Protein AF-A0A833DYZ9-F1 (afdb_monomer)

Sequence (174 aa):
MSLITTSIYYMNRHTLLLLISISILVIVVSVLTNFNKYVVVCDSLELQVIDGDTFRWHNKKVRIYGIDTLELTKQKKWVLHYIDKKNYSCLKYYAYRAKEVLENIFNNYCIKIEFLGHDKYGRILARVYNCTGNICTDIGEYLVLNGLAISFGDTYKYAERFARRRNLGFWSCN

Mean predicted aligned error: 8.07 Å

Foldseek 3Di:
DPPVVVVVVPQDPVNVVVVVVVVVVVVVVVVVVPPPLKDKALDLVQWAQPWLAWIHRNNAIEGEPFKDFADLPDGDPVVCVVLVFDQVVLSNVLRVVSSVVVSVDSNPFIKMWGFDQADPVRHTYTFIWGDDVPDIDGSRLVCLLQQRIDGHDPPNVVSVVNCCVVCGRSNVHD

Structure (mmCIF, N/CA/C/O backbone):
data_AF-A0A833DYZ9-F1
#
_entry.id   AF-A0A833DYZ9-F1
#
loop_
_atom_site.group_PDB
_atom_site.id
_atom_site.type_symbol
_atom_site.label_atom_id
_atom_site.label_alt_id
_atom_site.label_comp_id
_atom_site.label_asym_id
_atom_site.label_entity_id
_atom_site.label_seq_id
_atom_site.pdbx_PDB_ins_code
_atom_site.Cartn_x
_atom_site.Cartn_y
_atom_site.Cartn_z
_atom_site.occupancy
_atom_site.B_iso_or_equiv
_atom_site.auth_seq_id
_atom_site.auth_comp_id
_atom_site.auth_asym_id
_atom_site.auth_atom_id
_atom_site.pdbx_PDB_model_num
ATOM 1 N N . MET A 1 1 ? -54.338 2.779 7.646 1.00 51.16 1 MET A N 1
ATOM 2 C CA . MET A 1 1 ? -53.526 3.556 8.613 1.00 51.16 1 MET A CA 1
ATOM 3 C C . MET A 1 1 ? -54.116 3.507 10.038 1.00 51.16 1 MET A C 1
ATOM 5 O O . MET A 1 1 ? -54.025 4.492 10.750 1.00 51.16 1 MET A O 1
ATOM 9 N N . SER A 1 2 ? -54.717 2.382 10.475 1.00 57.06 2 SER A N 1
ATOM 10 C CA . SER A 1 2 ? -55.496 2.300 11.737 1.00 57.06 2 SER A CA 1
ATOM 11 C C . SER A 1 2 ? -55.150 1.124 12.673 1.00 57.06 2 SER A C 1
ATOM 13 O O . SER A 1 2 ? -55.660 1.071 13.788 1.00 57.06 2 SER A O 1
ATOM 15 N N . LEU A 1 3 ? -54.284 0.189 12.261 1.00 50.16 3 LEU A N 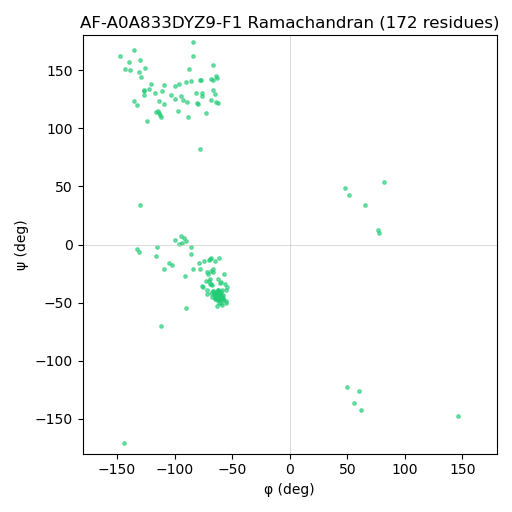1
ATOM 16 C CA . LEU A 1 3 ? -53.915 -0.988 13.073 1.00 50.16 3 LEU A CA 1
ATOM 17 C C . LEU A 1 3 ? -52.686 -0.749 13.970 1.00 50.16 3 LEU A C 1
ATOM 19 O O . LEU A 1 3 ? -52.563 -1.336 15.038 1.00 50.16 3 LEU A O 1
ATOM 23 N N . ILE A 1 4 ? -51.787 0.154 13.567 1.00 56.75 4 ILE A N 1
ATOM 24 C CA . ILE A 1 4 ? -50.577 0.483 14.341 1.00 56.75 4 ILE A CA 1
ATOM 25 C C . ILE A 1 4 ? -50.936 1.354 15.555 1.00 56.75 4 ILE A C 1
ATOM 27 O O . ILE A 1 4 ? -50.388 1.183 16.640 1.00 56.75 4 ILE A O 1
ATOM 31 N N . THR A 1 5 ? -51.900 2.261 15.395 1.00 53.94 5 THR A N 1
ATOM 32 C CA . THR A 1 5 ? -52.322 3.200 16.443 1.00 53.94 5 THR A CA 1
ATOM 33 C C . THR A 1 5 ? -53.113 2.524 17.566 1.00 53.94 5 THR A C 1
ATOM 35 O O . THR A 1 5 ? -52.996 2.929 18.719 1.00 53.94 5 THR A O 1
ATOM 38 N N . THR A 1 6 ? -53.866 1.463 17.267 1.00 53.03 6 THR A N 1
ATOM 39 C CA . THR A 1 6 ? -54.648 0.695 18.253 1.00 53.03 6 THR A CA 1
ATOM 40 C C . THR A 1 6 ? -53.776 -0.225 19.112 1.00 53.03 6 THR A C 1
ATOM 42 O O . THR A 1 6 ? -54.017 -0.347 20.311 1.00 53.03 6 THR A O 1
ATOM 45 N N . SER A 1 7 ? -52.714 -0.810 18.549 1.00 55.06 7 SER A N 1
ATOM 46 C CA . SER A 1 7 ? -51.797 -1.698 19.282 1.00 55.06 7 SER A CA 1
ATOM 47 C C . SER A 1 7 ? -50.957 -0.979 20.345 1.00 55.06 7 SER A C 1
ATOM 49 O O . SER A 1 7 ? -50.660 -1.570 21.380 1.00 55.06 7 SER A O 1
ATOM 51 N N . ILE A 1 8 ? -50.568 0.279 20.113 1.00 55.94 8 ILE A N 1
ATOM 52 C CA . ILE A 1 8 ? -49.779 1.069 21.076 1.00 55.94 8 ILE A CA 1
ATOM 53 C C . ILE A 1 8 ? -50.630 1.431 22.305 1.00 55.94 8 ILE A C 1
ATOM 55 O O . ILE A 1 8 ? -50.115 1.486 23.418 1.00 55.94 8 ILE A O 1
ATOM 59 N N . TYR A 1 9 ? -51.942 1.607 22.115 1.00 57.06 9 TYR A N 1
ATOM 60 C CA . TYR A 1 9 ? -52.890 1.991 23.165 1.00 57.06 9 TYR A CA 1
ATOM 61 C C . TYR A 1 9 ? -53.184 0.864 24.177 1.00 57.06 9 TYR A C 1
ATOM 63 O O . TYR A 1 9 ? -53.548 1.144 25.314 1.00 57.06 9 TYR A O 1
ATOM 71 N N . TYR A 1 10 ? -52.999 -0.404 23.785 1.00 61.56 10 TYR A N 1
ATOM 72 C CA . TYR A 1 10 ? -53.204 -1.591 24.637 1.00 61.56 10 TYR A CA 1
ATOM 73 C C . TYR A 1 10 ? -51.920 -2.124 25.293 1.00 61.56 10 TYR A C 1
ATOM 75 O O . TYR A 1 10 ? -51.946 -3.118 26.022 1.00 61.56 10 TYR A O 1
ATOM 83 N N . MET A 1 11 ? -50.779 -1.487 25.042 1.00 69.75 11 MET A N 1
ATOM 84 C CA . MET A 1 11 ? -49.495 -1.935 25.564 1.00 69.75 11 MET A CA 1
ATOM 85 C C . MET A 1 11 ? -49.336 -1.498 27.025 1.00 69.75 11 MET A C 1
ATOM 87 O O . MET A 1 11 ? -49.375 -0.310 27.339 1.00 69.75 11 MET A O 1
ATOM 91 N N . ASN A 1 12 ? -49.158 -2.454 27.943 1.00 84.50 12 ASN A N 1
ATOM 92 C CA . ASN A 1 12 ? -49.038 -2.126 29.363 1.00 84.50 12 ASN A CA 1
ATOM 93 C C . ASN A 1 12 ? -47.735 -1.341 29.656 1.00 84.50 12 ASN A C 1
ATOM 95 O O . ASN A 1 12 ? -46.730 -1.465 28.947 1.00 84.50 12 ASN A O 1
ATOM 99 N N . ARG A 1 13 ? -47.740 -0.549 30.739 1.00 85.56 13 ARG A N 1
ATOM 100 C CA . ARG A 1 13 ? -46.602 0.293 31.159 1.00 85.56 13 ARG A CA 1
ATOM 101 C C . ARG A 1 13 ? -45.299 -0.500 31.321 1.00 85.56 13 ARG A C 1
ATOM 103 O O . ARG A 1 13 ? -44.239 0.021 30.987 1.00 85.56 13 ARG A O 1
ATOM 110 N N . HIS A 1 14 ? -45.359 -1.739 31.811 1.00 85.31 14 HIS A N 1
ATOM 111 C CA . HIS A 1 14 ? -44.175 -2.586 31.988 1.00 85.31 14 HIS A CA 1
ATOM 112 C C . HIS A 1 14 ? -43.573 -3.017 30.647 1.00 85.31 14 HIS A C 1
ATOM 114 O O . HIS A 1 14 ? -42.359 -2.956 30.483 1.00 85.31 14 HIS A O 1
ATOM 120 N N . THR A 1 15 ? -44.404 -3.379 29.669 1.00 87.12 15 THR A N 1
ATOM 121 C CA . THR A 1 15 ? -43.977 -3.725 28.310 1.00 87.12 15 THR A CA 1
ATOM 122 C C . THR A 1 15 ? -43.354 -2.519 27.608 1.00 87.12 15 THR A C 1
ATOM 124 O O . THR A 1 15 ? -42.297 -2.659 26.998 1.00 87.12 15 THR A O 1
ATOM 127 N N . LEU A 1 16 ? -43.933 -1.320 27.751 1.00 88.06 16 LEU A N 1
ATOM 128 C CA . LEU A 1 16 ? -43.352 -0.090 27.197 1.00 88.06 16 LEU A CA 1
ATOM 129 C C . LEU A 1 16 ? -41.979 0.230 27.816 1.00 88.06 16 LEU A C 1
ATOM 131 O O . LEU A 1 16 ? -41.023 0.499 27.090 1.00 88.06 16 LEU A O 1
ATOM 135 N N . LEU A 1 17 ? -41.861 0.166 29.147 1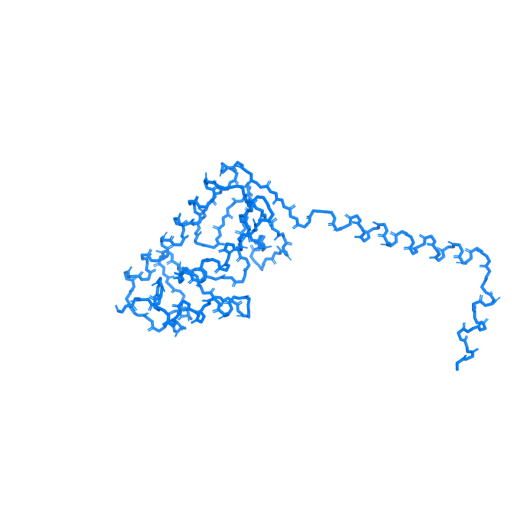.00 90.75 17 LEU A N 1
ATOM 136 C CA . LEU A 1 17 ? -40.593 0.387 29.853 1.00 90.75 17 LEU A CA 1
ATOM 137 C C . LEU A 1 17 ? -39.528 -0.645 29.455 1.00 90.75 17 LEU A C 1
ATOM 139 O O . LEU A 1 17 ? -38.370 -0.281 29.251 1.00 90.75 17 LEU A O 1
ATOM 143 N N . LEU A 1 18 ? -39.924 -1.910 29.283 1.00 93.38 18 LEU A N 1
ATOM 144 C CA . LEU A 1 18 ? -39.037 -2.970 28.814 1.00 93.38 18 LEU A CA 1
ATOM 145 C C . LEU A 1 18 ? -38.507 -2.668 27.403 1.00 93.38 18 LEU A C 1
ATOM 147 O O . LEU A 1 18 ? -37.297 -2.718 27.191 1.00 93.38 18 LEU A O 1
ATOM 151 N N . LEU A 1 19 ? -39.367 -2.274 26.458 1.00 92.88 19 LEU A N 1
ATOM 152 C CA . LEU A 1 19 ? -38.951 -1.929 25.091 1.00 92.88 19 LEU A CA 1
ATOM 153 C C . LEU A 1 19 ? -38.001 -0.725 25.046 1.00 92.88 19 LEU A C 1
ATOM 155 O O . LEU A 1 19 ? -37.017 -0.745 24.302 1.00 92.88 19 LEU A O 1
ATOM 159 N N . ILE A 1 20 ? -38.254 0.298 25.867 1.00 95.00 20 ILE A N 1
ATOM 160 C CA . ILE A 1 20 ? -37.353 1.450 26.003 1.00 95.00 20 ILE A CA 1
ATOM 161 C C . ILE A 1 20 ? -35.998 0.992 26.555 1.00 95.00 20 ILE A C 1
ATOM 163 O O . ILE A 1 20 ? -34.964 1.353 25.998 1.00 95.00 20 ILE A O 1
ATOM 167 N N . SER A 1 21 ? -35.986 0.150 27.595 1.00 94.56 21 SER A N 1
ATOM 168 C CA . SER A 1 21 ? -34.741 -0.355 28.189 1.00 94.56 21 SER A CA 1
ATOM 169 C C . SER A 1 21 ? -33.905 -1.188 27.208 1.00 94.56 21 SER A C 1
ATOM 171 O O . SER A 1 21 ? -32.692 -0.997 27.126 1.00 94.56 21 SER A O 1
ATOM 173 N N . ILE A 1 22 ? -34.548 -2.033 26.393 1.00 95.75 22 ILE A N 1
ATOM 174 C CA . ILE A 1 22 ? -33.889 -2.812 25.335 1.00 95.75 22 ILE A CA 1
ATOM 175 C C . ILE A 1 22 ? -33.328 -1.874 24.262 1.00 95.75 22 ILE A C 1
ATOM 177 O O . ILE A 1 22 ? -32.186 -2.036 23.840 1.00 95.75 22 ILE A O 1
ATOM 181 N N . SER A 1 23 ? -34.094 -0.861 23.852 1.00 94.12 23 SER A N 1
ATOM 182 C CA . SER A 1 23 ? -33.657 0.111 22.842 1.00 94.12 23 SER A CA 1
ATOM 183 C C . SER A 1 23 ? -32.440 0.913 23.314 1.00 94.12 23 SER A C 1
ATOM 185 O O . SER A 1 23 ? -31.483 1.081 22.560 1.00 94.12 23 SER A O 1
ATOM 187 N N . ILE A 1 24 ? -32.432 1.350 24.579 1.00 95.88 24 ILE A N 1
ATOM 188 C CA . ILE A 1 24 ? -31.284 2.028 25.198 1.00 95.88 24 ILE A CA 1
ATOM 189 C C . ILE A 1 24 ? -30.074 1.094 25.237 1.00 95.88 24 ILE A C 1
ATOM 191 O O . ILE A 1 24 ? -28.985 1.506 24.845 1.00 95.88 24 ILE A O 1
ATOM 195 N N . LEU A 1 25 ? -30.253 -0.166 25.647 1.00 94.62 25 LEU A N 1
ATOM 196 C CA . LEU A 1 25 ? -29.170 -1.150 25.677 1.00 94.62 25 LEU A CA 1
ATOM 197 C C . LEU A 1 25 ? -28.558 -1.361 24.284 1.00 94.62 25 LEU A C 1
ATOM 199 O O . LEU A 1 25 ? -27.338 -1.357 24.151 1.00 94.62 25 LEU A O 1
ATOM 203 N N . VAL A 1 26 ? -29.382 -1.478 23.238 1.00 93.19 26 VAL A N 1
ATOM 204 C CA . VAL A 1 26 ? -28.914 -1.612 21.847 1.00 93.19 26 VAL A CA 1
ATOM 205 C C . VAL A 1 26 ? -28.118 -0.382 21.403 1.00 93.19 26 VAL A C 1
ATOM 207 O O . VAL A 1 26 ? -27.055 -0.531 20.799 1.00 93.19 26 VAL A O 1
ATOM 210 N N . ILE A 1 27 ? -28.585 0.829 21.724 1.00 91.44 27 ILE A N 1
ATOM 211 C CA . ILE A 1 27 ? -27.867 2.073 21.405 1.00 91.44 27 ILE A CA 1
ATOM 212 C C . ILE A 1 27 ? -26.529 2.126 22.145 1.00 91.44 27 ILE A C 1
ATOM 214 O O . ILE A 1 27 ? -25.509 2.417 21.526 1.00 91.44 27 ILE A O 1
ATOM 218 N N . VAL A 1 28 ? -26.506 1.799 23.440 1.00 90.19 28 VAL A N 1
ATOM 219 C CA . VAL A 1 28 ? -25.279 1.777 24.248 1.00 90.19 28 VAL A CA 1
ATOM 220 C C . VAL A 1 28 ? -24.283 0.766 23.684 1.00 90.19 28 VAL A C 1
ATOM 222 O O . VAL A 1 28 ? -23.132 1.123 23.464 1.00 90.19 28 VAL A O 1
ATOM 225 N N . VAL A 1 29 ? -24.713 -0.457 23.360 1.00 86.12 29 VAL A N 1
ATOM 226 C CA . VAL A 1 29 ? -23.845 -1.472 22.739 1.00 86.12 29 VAL A CA 1
ATOM 227 C C . VAL A 1 29 ? -23.322 -0.994 21.380 1.00 86.12 29 VAL A C 1
ATOM 229 O O . VAL A 1 29 ? -22.124 -1.080 21.127 1.00 86.12 29 VAL A O 1
ATOM 232 N N . SER A 1 30 ? -24.176 -0.423 20.527 1.00 79.75 30 SER A N 1
ATOM 233 C CA . SER A 1 30 ? -23.771 0.132 19.226 1.00 79.75 30 SER A CA 1
ATOM 234 C C . SER A 1 30 ? -22.726 1.246 19.370 1.00 79.75 30 SER A C 1
ATOM 236 O O . SER A 1 30 ? -21.708 1.252 18.676 1.00 79.75 30 SER A O 1
ATOM 238 N N . VAL A 1 31 ? -22.923 2.158 20.323 1.00 77.94 31 VAL A N 1
ATOM 239 C CA . VAL A 1 31 ? -21.977 3.235 20.631 1.00 77.94 31 VAL A CA 1
ATOM 240 C C . VAL A 1 31 ? -20.659 2.662 21.158 1.00 77.94 31 VAL A C 1
ATOM 242 O O . VAL A 1 31 ? -19.604 3.026 20.649 1.00 77.94 31 VAL A O 1
ATOM 245 N N . LEU A 1 32 ? -20.704 1.700 22.085 1.00 73.12 32 LEU A N 1
ATOM 246 C CA . LEU A 1 32 ? -19.517 1.040 22.641 1.00 73.12 32 LEU A CA 1
ATOM 247 C C . LEU A 1 32 ? -18.709 0.282 21.577 1.00 73.12 32 LEU A C 1
ATOM 249 O O . LEU A 1 32 ? -17.485 0.377 21.558 1.00 73.12 32 LEU A O 1
ATOM 253 N N . THR A 1 33 ? -19.373 -0.412 20.649 1.00 65.75 33 THR A N 1
ATOM 254 C CA . THR A 1 33 ? -18.698 -1.128 19.547 1.00 65.75 33 THR A CA 1
ATOM 255 C C . THR A 1 33 ? -18.072 -0.208 18.496 1.00 65.75 33 THR A C 1
ATOM 257 O O . THR A 1 33 ? -17.265 -0.666 17.691 1.00 65.75 33 THR A O 1
ATOM 260 N N . ASN A 1 34 ? -18.406 1.086 18.488 1.00 60.00 34 ASN A N 1
ATOM 261 C CA . ASN A 1 34 ? -17.796 2.055 17.577 1.00 60.00 34 ASN A CA 1
ATOM 262 C C . ASN A 1 34 ? -16.480 2.651 18.101 1.00 60.00 34 ASN A C 1
ATOM 264 O O . ASN A 1 34 ? -15.794 3.343 17.343 1.00 60.00 34 ASN A O 1
ATOM 268 N N . PHE A 1 35 ? -16.098 2.385 19.353 1.00 55.44 35 PHE A N 1
ATOM 269 C CA . PHE A 1 35 ? -14.825 2.858 19.887 1.00 55.44 35 PHE A CA 1
ATOM 270 C C . PHE A 1 35 ? -13.684 1.938 19.429 1.00 55.44 35 PHE A C 1
ATOM 272 O O . PHE A 1 35 ? -13.682 0.739 19.687 1.00 55.44 35 PHE A O 1
ATOM 279 N N . ASN A 1 36 ? -12.711 2.544 18.744 1.00 64.06 36 ASN A N 1
ATOM 280 C CA . ASN A 1 36 ? -11.493 1.970 18.153 1.00 64.06 36 ASN A CA 1
ATOM 281 C C . ASN A 1 36 ? -11.616 1.290 16.778 1.00 64.06 36 ASN A C 1
ATOM 283 O O . ASN A 1 36 ? -11.095 0.201 16.552 1.00 64.06 36 ASN A O 1
ATOM 287 N N . LYS A 1 37 ? -12.167 2.014 15.793 1.00 84.75 37 LYS A N 1
ATOM 288 C CA . LYS A 1 37 ? -11.918 1.713 14.366 1.00 84.75 37 LYS A CA 1
ATOM 289 C C . LYS A 1 37 ? -10.489 2.016 13.912 1.00 84.75 37 LYS A C 1
ATOM 291 O O . LYS A 1 37 ? -10.123 1.607 12.818 1.00 84.75 37 LYS A O 1
ATOM 296 N N . TYR A 1 38 ? -9.684 2.731 14.699 1.00 93.00 38 TYR A N 1
ATOM 297 C CA . TYR A 1 38 ? -8.312 3.050 14.319 1.00 93.00 38 TYR A CA 1
ATOM 298 C C . TYR A 1 38 ? -7.359 3.135 15.511 1.00 93.00 38 TYR A C 1
ATOM 300 O O . TYR A 1 38 ? -7.787 3.320 16.648 1.00 93.00 38 TYR A O 1
ATOM 308 N N . VAL A 1 39 ? -6.064 3.052 15.214 1.00 94.00 39 VAL A N 1
ATOM 309 C CA . VAL A 1 39 ? -4.948 3.365 16.118 1.00 94.00 39 VAL A CA 1
ATOM 310 C C . VAL A 1 39 ? -4.030 4.392 15.454 1.00 94.00 39 VAL A C 1
ATOM 312 O O . VAL A 1 39 ? -3.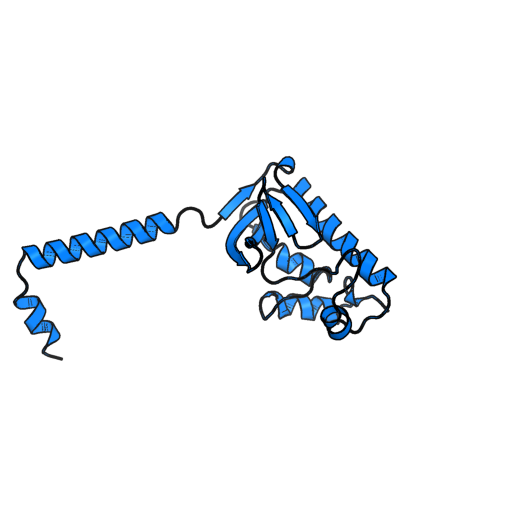979 4.463 14.225 1.00 94.00 39 VAL A O 1
ATOM 315 N N . VAL A 1 40 ? -3.331 5.204 16.247 1.00 94.88 40 VAL A N 1
ATOM 316 C CA . VAL A 1 40 ? -2.252 6.078 15.768 1.00 94.88 40 VAL A CA 1
ATOM 317 C C . VAL A 1 40 ? -0.944 5.581 16.361 1.00 94.88 40 VAL A C 1
ATOM 319 O O . VAL A 1 40 ? -0.827 5.469 17.577 1.00 94.88 40 VAL A O 1
ATOM 322 N N . VAL A 1 41 ? 0.019 5.285 15.496 1.00 95.50 41 VAL A N 1
ATOM 323 C CA . VAL A 1 41 ? 1.340 4.770 15.852 1.00 95.50 41 VAL A CA 1
ATOM 324 C C . VAL A 1 41 ? 2.370 5.823 15.473 1.00 95.50 41 VAL A C 1
ATOM 326 O O . VAL A 1 41 ? 2.507 6.154 14.299 1.00 95.50 41 VAL A O 1
ATOM 329 N N . CYS A 1 42 ? 3.060 6.383 16.462 1.00 94.50 42 CYS A N 1
ATOM 330 C CA . CYS A 1 42 ? 4.108 7.387 16.246 1.00 94.50 42 CYS A CA 1
ATOM 331 C C . CYS A 1 42 ? 5.523 6.828 16.417 1.00 94.50 42 CYS A C 1
ATOM 333 O O . CYS A 1 42 ? 6.478 7.469 15.989 1.00 94.50 42 CYS A O 1
ATOM 335 N N . ASP A 1 43 ? 5.664 5.655 17.036 1.00 93.81 43 ASP A N 1
ATOM 336 C CA . ASP A 1 43 ? 6.947 4.971 17.130 1.00 93.81 43 ASP A CA 1
ATOM 337 C C . ASP A 1 43 ? 7.147 4.072 15.905 1.00 93.81 43 ASP A C 1
ATOM 339 O O . ASP A 1 43 ? 6.490 3.040 15.749 1.00 93.81 43 ASP A O 1
ATOM 343 N N . SER A 1 44 ? 8.073 4.472 15.033 1.00 90.12 44 SER A N 1
ATOM 344 C CA . SER A 1 44 ? 8.440 3.704 13.840 1.00 90.12 44 SER A CA 1
ATOM 345 C C . SER A 1 44 ? 8.914 2.279 14.155 1.00 90.12 44 SER A C 1
ATOM 347 O O . SER A 1 44 ? 8.741 1.392 13.323 1.00 90.12 44 SER A O 1
ATOM 349 N N . LEU A 1 45 ? 9.441 2.015 15.360 1.00 92.56 45 LEU A N 1
ATOM 350 C CA . LEU A 1 45 ? 9.910 0.683 15.760 1.00 92.56 45 LEU A CA 1
ATOM 351 C C . LEU A 1 45 ? 8.771 -0.339 15.874 1.00 92.56 45 LEU A C 1
ATOM 353 O O . LEU A 1 45 ? 9.010 -1.545 15.784 1.00 92.56 45 LEU A O 1
ATOM 357 N N . GLU A 1 46 ? 7.527 0.118 16.035 1.00 95.75 46 GLU A N 1
ATOM 358 C CA . GLU A 1 46 ? 6.353 -0.757 16.048 1.00 95.75 46 GLU A CA 1
ATOM 359 C C . GLU A 1 46 ? 5.910 -1.199 14.648 1.00 95.75 46 GLU A C 1
ATOM 361 O O . GLU A 1 46 ? 5.119 -2.144 14.527 1.00 95.75 46 GLU A O 1
ATOM 366 N N . LEU A 1 47 ? 6.395 -0.523 13.600 1.00 96.81 47 LEU A N 1
ATOM 367 C CA . LEU A 1 47 ? 5.995 -0.736 12.216 1.00 96.81 47 LEU A CA 1
ATOM 368 C C . LEU A 1 47 ? 7.155 -1.289 11.389 1.00 96.81 47 LEU A C 1
ATOM 370 O O . LEU A 1 47 ? 8.122 -0.603 11.083 1.00 96.81 47 LEU A O 1
ATOM 374 N N . GLN A 1 48 ? 7.024 -2.534 10.937 1.00 97.19 48 GLN A N 1
ATOM 375 C CA . GLN A 1 48 ? 8.014 -3.161 10.062 1.00 97.19 48 GLN A CA 1
ATOM 376 C C . GLN A 1 48 ? 7.432 -3.404 8.673 1.00 97.19 48 GLN A C 1
ATOM 378 O O . GLN A 1 48 ? 6.594 -4.289 8.493 1.00 97.19 48 GLN A O 1
ATOM 383 N N . VAL A 1 49 ? 7.910 -2.682 7.663 1.00 96.94 49 VAL A N 1
ATOM 384 C CA . VAL A 1 49 ? 7.489 -2.908 6.275 1.00 96.94 49 VAL A CA 1
ATOM 385 C C . VAL A 1 49 ? 8.017 -4.254 5.764 1.00 96.94 49 VAL A C 1
ATOM 387 O O . VAL A 1 49 ? 9.215 -4.542 5.802 1.00 96.94 49 VAL A O 1
ATOM 390 N N . ILE A 1 50 ? 7.113 -5.110 5.282 1.00 94.25 50 ILE A N 1
ATOM 391 C CA . ILE A 1 50 ? 7.462 -6.415 4.705 1.00 94.25 50 ILE A CA 1
ATOM 392 C C . ILE A 1 50 ? 7.703 -6.243 3.201 1.00 94.25 50 ILE A C 1
ATOM 394 O O . ILE A 1 50 ? 8.784 -6.582 2.706 1.00 94.25 50 ILE A O 1
ATOM 398 N N . ASP A 1 51 ? 6.719 -5.675 2.508 1.00 91.31 51 ASP A N 1
ATOM 399 C CA . ASP A 1 51 ? 6.703 -5.375 1.075 1.00 91.31 51 ASP A CA 1
ATOM 400 C C . ASP A 1 51 ? 5.947 -4.053 0.815 1.00 91.31 51 ASP A C 1
ATOM 402 O O . ASP A 1 51 ? 5.661 -3.307 1.748 1.00 91.31 51 ASP A O 1
ATOM 406 N N . GLY A 1 52 ? 5.674 -3.721 -0.449 1.00 93.56 52 GLY A N 1
ATOM 407 C CA . GLY A 1 52 ? 5.113 -2.422 -0.827 1.00 93.56 52 GLY A CA 1
ATOM 408 C C . GLY A 1 52 ? 3.663 -2.162 -0.389 1.00 93.56 52 GLY A C 1
ATOM 409 O O . GLY A 1 52 ? 3.222 -1.018 -0.474 1.00 93.56 52 GLY A O 1
ATOM 410 N N . ASP A 1 53 ? 2.919 -3.171 0.078 1.00 96.06 53 ASP A N 1
ATOM 411 C CA . ASP A 1 53 ? 1.539 -3.008 0.565 1.00 96.06 53 ASP A CA 1
ATOM 412 C C . ASP A 1 53 ? 1.251 -3.693 1.908 1.00 96.06 53 ASP A C 1
ATOM 414 O O . ASP A 1 53 ? 0.145 -3.572 2.445 1.00 96.06 53 ASP A O 1
ATOM 418 N N . THR A 1 54 ? 2.225 -4.415 2.461 1.00 96.94 54 THR A N 1
ATOM 419 C CA . THR A 1 54 ? 2.090 -5.185 3.692 1.00 96.94 54 THR A CA 1
ATOM 420 C C . THR A 1 54 ? 3.189 -4.808 4.683 1.00 96.94 54 THR A C 1
ATOM 422 O O . THR A 1 54 ? 4.381 -4.800 4.378 1.00 96.94 54 THR A O 1
ATOM 425 N N . PHE A 1 55 ? 2.793 -4.581 5.931 1.00 97.75 55 PHE A N 1
ATOM 426 C CA . PHE A 1 55 ? 3.689 -4.311 7.053 1.00 97.75 55 PHE A CA 1
ATOM 427 C C . PHE A 1 55 ? 3.276 -5.123 8.281 1.00 97.75 55 PHE A C 1
ATOM 429 O O . PHE A 1 55 ? 2.203 -5.731 8.323 1.00 97.75 55 PHE A O 1
ATOM 436 N N . ARG A 1 56 ? 4.141 -5.183 9.290 1.00 97.75 56 ARG A N 1
ATOM 437 C CA . ARG A 1 56 ? 3.793 -5.673 10.620 1.00 97.75 56 ARG A CA 1
ATOM 438 C C . ARG A 1 56 ? 3.546 -4.497 11.530 1.00 97.75 56 ARG A C 1
ATOM 440 O O . ARG A 1 56 ? 4.334 -3.561 11.534 1.00 97.75 56 ARG A O 1
ATOM 447 N N . TRP A 1 57 ? 2.489 -4.605 12.312 1.00 96.62 57 TRP A N 1
ATOM 448 C CA . TRP A 1 57 ? 2.289 -3.799 13.499 1.00 96.62 57 TRP A CA 1
ATOM 449 C C . TRP A 1 57 ? 2.282 -4.758 14.689 1.00 96.62 57 TRP A C 1
ATOM 451 O O . TRP A 1 57 ? 1.461 -5.685 14.753 1.00 96.62 57 TRP A O 1
ATOM 461 N N . HIS A 1 58 ? 3.292 -4.628 15.552 1.00 91.00 58 HIS A N 1
ATOM 462 C CA . HIS A 1 58 ? 3.683 -5.669 16.507 1.00 91.00 58 HIS A CA 1
ATOM 463 C C . HIS A 1 58 ? 3.836 -7.048 15.816 1.00 91.00 58 HIS A C 1
ATOM 465 O O . HIS A 1 58 ? 4.569 -7.205 14.840 1.00 91.00 58 HIS A O 1
ATOM 471 N N . ASN A 1 59 ? 3.100 -8.064 16.279 1.00 91.62 59 ASN A N 1
ATOM 472 C CA . ASN A 1 59 ? 3.149 -9.431 15.753 1.00 91.62 59 ASN A CA 1
ATOM 473 C C . ASN A 1 59 ? 2.083 -9.723 14.683 1.00 91.62 59 ASN A C 1
ATOM 475 O O . ASN A 1 59 ? 1.913 -10.878 14.279 1.00 91.62 59 ASN A O 1
ATOM 479 N N . LYS A 1 60 ? 1.335 -8.714 14.223 1.00 95.75 60 LYS A N 1
ATOM 480 C CA . LYS A 1 60 ? 0.243 -8.881 13.255 1.00 95.75 60 LYS A CA 1
ATOM 481 C C . LYS A 1 60 ? 0.632 -8.303 11.902 1.00 95.75 60 LYS A C 1
ATOM 483 O O . LYS A 1 60 ? 1.200 -7.221 11.823 1.00 95.75 60 LYS A O 1
ATOM 488 N N . LYS A 1 61 ? 0.313 -9.027 10.827 1.00 97.88 61 LYS A N 1
ATOM 489 C CA . LYS A 1 61 ? 0.458 -8.518 9.458 1.00 97.88 61 LYS A CA 1
ATOM 490 C C . LYS A 1 61 ? -0.747 -7.654 9.108 1.00 97.88 61 LYS A C 1
ATOM 492 O O . LYS A 1 61 ? -1.883 -8.106 9.258 1.00 97.88 61 LYS A O 1
ATOM 497 N N . VAL A 1 62 ? -0.478 -6.465 8.596 1.00 97.94 62 VAL A N 1
ATOM 498 C CA . VAL A 1 62 ? -1.457 -5.504 8.101 1.00 97.94 62 VAL A CA 1
ATOM 499 C C . VAL A 1 62 ? -1.210 -5.305 6.613 1.00 97.94 62 VAL A C 1
ATOM 501 O O . VAL A 1 62 ? -0.074 -5.091 6.199 1.00 97.94 62 VAL A O 1
ATOM 504 N N . ARG A 1 63 ? -2.269 -5.398 5.811 1.00 97.88 63 ARG A N 1
ATOM 505 C CA . ARG A 1 63 ? -2.257 -5.099 4.382 1.00 97.88 63 ARG A CA 1
ATOM 506 C C . ARG A 1 63 ? -3.067 -3.838 4.123 1.00 97.88 63 ARG A C 1
ATOM 508 O O . ARG A 1 63 ? -4.207 -3.723 4.583 1.00 97.88 63 ARG A O 1
ATOM 515 N N . ILE A 1 64 ? -2.486 -2.929 3.350 1.00 98.12 64 ILE A N 1
ATOM 516 C CA . ILE A 1 64 ? -3.167 -1.728 2.880 1.00 98.12 64 ILE A CA 1
ATOM 517 C C . ILE A 1 64 ? -4.316 -2.160 1.966 1.00 98.12 64 ILE A C 1
ATOM 519 O O . ILE A 1 64 ? -4.142 -2.895 0.990 1.00 98.12 64 ILE A O 1
ATOM 523 N N . TYR A 1 65 ? -5.523 -1.750 2.328 1.00 97.56 65 TYR A N 1
ATOM 524 C CA . TYR A 1 65 ? -6.734 -2.125 1.622 1.00 97.56 65 TYR A CA 1
ATOM 525 C C . TYR A 1 65 ? -6.793 -1.490 0.230 1.00 97.56 65 TYR A C 1
ATOM 527 O O . TYR A 1 65 ? -6.445 -0.330 0.045 1.00 97.56 65 TYR A O 1
ATOM 535 N N . GLY A 1 66 ? -7.302 -2.245 -0.746 1.00 96.88 66 GLY A N 1
ATOM 536 C CA . GLY A 1 66 ? -7.622 -1.708 -2.068 1.00 96.88 66 GLY A CA 1
ATOM 537 C C . GLY A 1 66 ? -6.427 -1.499 -2.997 1.00 96.88 66 GLY A C 1
ATOM 538 O O . GLY A 1 66 ? -6.617 -0.914 -4.062 1.00 96.88 66 GLY A O 1
ATOM 539 N N . ILE A 1 67 ? -5.235 -1.993 -2.645 1.00 97.69 67 ILE A N 1
ATOM 540 C CA . ILE A 1 67 ? -4.049 -1.947 -3.510 1.00 97.69 67 ILE A CA 1
ATOM 541 C C . ILE A 1 67 ? -3.356 -3.315 -3.641 1.00 97.69 67 ILE A C 1
ATOM 543 O O . ILE A 1 67 ? -3.520 -4.206 -2.797 1.00 97.69 67 ILE A O 1
ATOM 547 N N . ASP A 1 68 ? -2.576 -3.481 -4.709 1.00 95.44 68 ASP A N 1
ATOM 548 C CA . ASP A 1 68 ? -1.562 -4.536 -4.848 1.00 95.44 68 ASP A CA 1
ATOM 549 C C . ASP A 1 68 ? -0.276 -3.924 -5.413 1.00 95.44 68 ASP A C 1
ATOM 551 O O . ASP A 1 68 ? -0.300 -3.293 -6.473 1.00 95.44 68 ASP A O 1
ATOM 555 N N . THR A 1 69 ? 0.845 -4.083 -4.712 1.00 96.31 69 THR A N 1
ATOM 556 C CA . THR A 1 69 ? 2.155 -3.681 -5.253 1.00 96.31 69 THR A CA 1
ATOM 557 C C . THR A 1 69 ? 2.769 -4.759 -6.136 1.00 96.31 69 THR A C 1
ATOM 559 O O . THR A 1 69 ? 2.387 -5.927 -6.084 1.00 96.31 69 THR A O 1
ATOM 562 N N . LEU A 1 70 ? 3.743 -4.369 -6.960 1.00 95.38 70 LEU A N 1
ATOM 563 C CA . LEU A 1 70 ? 4.552 -5.333 -7.703 1.00 95.38 70 LEU A CA 1
ATOM 564 C C . LEU A 1 70 ? 5.359 -6.216 -6.738 1.00 95.38 70 LEU A C 1
ATOM 566 O O . LEU A 1 70 ? 5.863 -5.754 -5.718 1.00 95.38 70 LEU A O 1
ATOM 570 N N . GLU A 1 71 ? 5.516 -7.491 -7.085 1.00 89.31 71 GLU A N 1
ATOM 571 C CA . GLU A 1 71 ? 6.209 -8.478 -6.248 1.00 89.31 71 GLU A CA 1
ATOM 572 C C . GLU A 1 71 ? 7.739 -8.318 -6.341 1.00 89.31 71 GLU A C 1
ATOM 574 O O . GLU A 1 71 ? 8.283 -8.113 -7.427 1.00 89.31 71 GLU A O 1
ATOM 579 N N . LEU A 1 72 ? 8.473 -8.480 -5.235 1.00 85.31 72 LEU A N 1
ATOM 580 C CA . LEU A 1 72 ? 9.942 -8.316 -5.216 1.00 85.31 72 LEU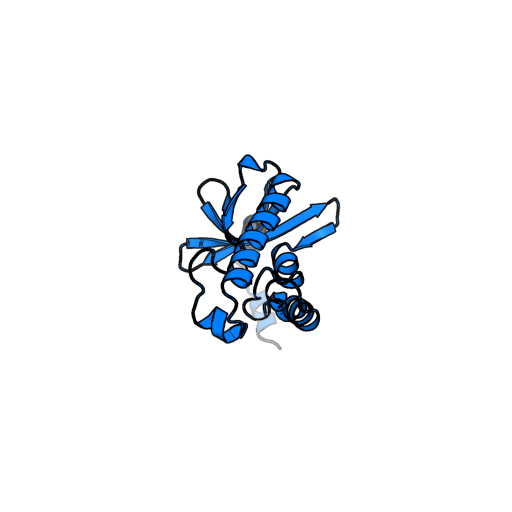 A CA 1
ATOM 581 C C . LEU A 1 72 ? 10.699 -9.414 -5.992 1.00 85.31 72 LEU A C 1
ATOM 583 O O . LEU A 1 72 ? 11.847 -9.221 -6.405 1.00 85.31 72 LEU A O 1
ATOM 587 N N . THR A 1 73 ? 10.078 -10.584 -6.171 1.00 84.81 73 THR A N 1
ATOM 588 C CA . THR A 1 73 ? 10.705 -11.771 -6.774 1.00 84.81 73 THR A CA 1
ATOM 589 C C . THR A 1 73 ? 10.100 -12.117 -8.130 1.00 84.81 73 THR A C 1
ATOM 591 O O . THR A 1 73 ? 10.763 -11.964 -9.155 1.00 84.81 73 THR A O 1
ATOM 594 N N . LYS A 1 74 ? 8.849 -12.588 -8.155 1.00 87.56 74 LYS A N 1
ATOM 595 C CA . LYS A 1 74 ? 8.154 -13.034 -9.365 1.00 87.56 74 LYS A CA 1
ATOM 596 C C . LYS A 1 74 ? 6.754 -12.443 -9.424 1.00 87.56 74 LYS A C 1
ATOM 598 O O . LYS A 1 74 ? 5.922 -12.725 -8.568 1.00 87.56 74 LYS A O 1
ATOM 603 N N . GLN A 1 75 ? 6.488 -11.684 -10.486 1.00 89.12 75 GLN A N 1
ATOM 604 C CA . GLN A 1 75 ? 5.173 -11.094 -10.716 1.00 89.12 75 GLN A CA 1
ATOM 605 C C . GLN A 1 75 ? 4.101 -12.165 -10.937 1.00 89.12 75 GLN A C 1
ATOM 607 O O . GLN A 1 75 ? 4.334 -13.199 -11.576 1.00 89.12 75 GLN A O 1
ATOM 612 N N . LYS A 1 76 ? 2.890 -11.882 -10.453 1.00 89.50 76 LYS A N 1
ATOM 613 C CA . LYS A 1 76 ? 1.700 -12.687 -10.737 1.00 89.50 76 LYS A CA 1
ATOM 614 C C . LYS A 1 76 ? 1.360 -12.564 -12.229 1.00 89.50 76 LYS A C 1
ATOM 616 O O . LYS A 1 76 ? 1.443 -11.482 -12.806 1.00 89.50 76 LYS A O 1
ATOM 621 N N . LYS A 1 77 ? 0.920 -13.657 -12.865 1.00 91.06 77 LYS A N 1
ATOM 622 C CA . LYS A 1 77 ? 0.584 -13.667 -14.306 1.00 91.06 77 LYS A CA 1
ATOM 623 C C . LYS A 1 77 ? -0.460 -12.603 -14.673 1.00 91.06 77 LYS A C 1
ATOM 625 O O . LYS A 1 77 ? -0.337 -11.965 -15.713 1.00 91.06 77 LYS A O 1
ATOM 630 N N . TRP A 1 78 ? -1.460 -12.402 -13.813 1.00 92.31 78 TRP A N 1
ATOM 631 C CA . TRP A 1 78 ? -2.499 -11.398 -14.040 1.00 92.31 78 TRP A CA 1
ATOM 632 C C . TRP A 1 78 ? -1.951 -9.969 -13.967 1.00 92.31 78 TRP A C 1
ATOM 634 O O . TRP A 1 78 ? -2.384 -9.145 -14.758 1.00 92.31 78 TRP A O 1
ATOM 644 N N . VAL A 1 79 ? -0.972 -9.692 -13.093 1.00 92.19 79 VAL A N 1
ATOM 645 C CA . VAL A 1 79 ? -0.325 -8.372 -12.995 1.00 92.19 79 VAL A CA 1
ATOM 646 C C . VAL A 1 79 ? 0.360 -8.049 -14.314 1.00 92.19 79 VAL A C 1
ATOM 648 O O . VAL A 1 79 ? 0.090 -7.007 -14.895 1.00 92.19 79 VAL A O 1
ATOM 651 N N . LEU A 1 80 ? 1.173 -8.975 -14.836 1.00 92.00 80 LEU A N 1
ATOM 652 C CA . LEU A 1 80 ? 1.872 -8.793 -16.114 1.00 92.00 80 LEU A CA 1
ATOM 653 C C . LEU A 1 80 ? 0.907 -8.575 -17.283 1.00 92.00 80 LEU A C 1
ATOM 655 O O . LEU A 1 80 ? 1.159 -7.727 -18.132 1.00 92.00 80 LEU A O 1
ATOM 659 N N . HIS A 1 81 ? -0.199 -9.322 -17.314 1.00 92.94 81 HIS A N 1
ATOM 660 C CA . HIS A 1 81 ? -1.235 -9.146 -18.330 1.00 92.94 81 HIS A CA 1
ATOM 661 C C . HIS A 1 81 ? -1.949 -7.794 -18.202 1.00 92.94 81 HIS A C 1
ATOM 663 O O . HIS A 1 81 ? -2.227 -7.146 -19.201 1.00 92.94 81 HIS A O 1
ATOM 669 N N . TYR A 1 82 ? -2.229 -7.365 -16.974 1.00 93.88 82 TYR A N 1
ATOM 670 C CA . TYR A 1 82 ? -2.970 -6.145 -16.685 1.00 93.88 82 TYR A CA 1
ATOM 671 C C . TYR A 1 82 ? -2.170 -4.869 -16.968 1.00 93.88 82 TYR A C 1
ATOM 673 O O . TYR A 1 82 ? -2.732 -3.886 -17.456 1.00 93.88 82 TYR A O 1
ATOM 681 N N . ILE A 1 83 ? -0.873 -4.872 -16.649 1.00 93.25 83 ILE A N 1
ATOM 682 C CA . ILE A 1 83 ? 0.006 -3.722 -16.896 1.00 93.25 83 ILE A CA 1
ATOM 683 C C . ILE A 1 83 ? 0.554 -3.696 -18.328 1.00 93.25 83 ILE A C 1
ATOM 685 O O . ILE A 1 83 ? 0.978 -2.639 -18.785 1.00 93.25 83 ILE A O 1
ATOM 689 N N . ASP A 1 84 ? 0.560 -4.849 -19.005 1.00 93.38 84 ASP A N 1
ATOM 690 C CA . ASP A 1 84 ? 1.104 -5.063 -20.353 1.00 93.38 84 ASP A CA 1
ATOM 691 C C . ASP A 1 84 ? 2.546 -4.549 -20.530 1.00 93.38 84 ASP A C 1
ATOM 693 O O . ASP A 1 84 ? 2.915 -3.925 -21.522 1.00 93.38 84 ASP A O 1
ATOM 697 N N . LYS A 1 85 ? 3.393 -4.803 -19.524 1.00 89.25 85 LYS A N 1
ATOM 698 C CA . LYS A 1 85 ? 4.819 -4.443 -19.519 1.00 89.25 85 LYS A CA 1
ATOM 699 C C . LYS A 1 85 ? 5.679 -5.692 -19.368 1.00 89.25 85 LYS A C 1
ATOM 701 O O . LYS A 1 85 ? 5.384 -6.566 -18.553 1.00 89.25 85 LYS A O 1
ATOM 706 N N . LYS A 1 86 ? 6.778 -5.762 -20.127 1.00 88.19 86 LYS A N 1
ATOM 707 C CA . LYS A 1 86 ? 7.703 -6.916 -20.136 1.00 88.19 86 LYS A CA 1
ATOM 708 C C . LYS A 1 86 ? 9.111 -6.596 -19.628 1.00 88.19 86 LYS A C 1
ATOM 710 O O . LYS A 1 86 ? 9.935 -7.501 -19.515 1.00 88.19 86 LYS A O 1
ATOM 715 N N . ASN A 1 87 ? 9.391 -5.342 -19.276 1.00 93.44 87 ASN A N 1
ATOM 716 C CA . ASN A 1 87 ? 10.668 -4.952 -18.686 1.00 93.44 87 ASN A CA 1
ATOM 717 C C . ASN A 1 87 ? 10.726 -5.338 -17.199 1.00 93.44 87 ASN A C 1
ATOM 719 O O . ASN A 1 87 ? 10.474 -4.529 -16.307 1.00 93.44 87 ASN A O 1
ATOM 723 N N . TYR A 1 88 ? 11.052 -6.602 -16.928 1.00 92.00 88 TYR A N 1
ATOM 724 C CA . TYR A 1 88 ? 11.081 -7.157 -15.571 1.00 92.00 88 TYR A CA 1
ATOM 725 C C . TYR A 1 88 ? 12.054 -6.444 -14.628 1.00 92.00 88 TYR A C 1
ATOM 727 O O . TYR A 1 88 ? 11.774 -6.363 -13.434 1.00 92.00 88 TYR A O 1
ATOM 735 N N . SER A 1 89 ? 13.170 -5.918 -15.145 1.00 94.31 89 SER A N 1
ATOM 736 C CA . SER A 1 89 ? 14.130 -5.156 -14.338 1.00 94.31 89 SER A CA 1
ATOM 737 C C . SER A 1 89 ? 13.496 -3.863 -13.819 1.00 94.31 89 SER A C 1
ATOM 739 O O . SER A 1 89 ? 13.520 -3.597 -12.619 1.00 94.31 89 SER A O 1
ATOM 741 N N . CYS A 1 90 ? 12.820 -3.120 -14.700 1.00 95.94 90 CYS A N 1
ATOM 742 C CA . CYS A 1 90 ? 12.080 -1.914 -14.335 1.00 95.94 90 CYS A CA 1
ATOM 743 C C . CYS A 1 90 ? 10.925 -2.209 -13.362 1.00 95.94 90 CYS A C 1
ATOM 745 O O . CYS A 1 90 ? 10.767 -1.528 -12.350 1.00 95.94 90 CYS A O 1
ATOM 747 N N . LEU A 1 91 ? 10.155 -3.275 -13.606 1.00 95.62 91 LEU A N 1
ATOM 748 C CA . LEU A 1 91 ? 9.080 -3.691 -12.698 1.00 95.62 91 LEU A CA 1
ATOM 749 C C . LEU A 1 91 ? 9.614 -4.041 -11.302 1.00 95.62 91 LEU A C 1
ATOM 751 O O . LEU A 1 91 ? 9.040 -3.635 -10.293 1.00 95.62 91 LEU A O 1
ATOM 755 N N . LYS A 1 92 ? 10.741 -4.758 -11.238 1.00 95.31 92 LYS A N 1
ATOM 756 C CA . LYS A 1 92 ? 11.405 -5.096 -9.977 1.00 95.31 92 LYS A CA 1
ATOM 757 C C . LYS A 1 92 ? 11.924 -3.847 -9.263 1.00 95.31 92 LYS A C 1
ATOM 759 O O . LYS A 1 92 ? 11.760 -3.748 -8.052 1.00 95.31 92 LYS A O 1
ATOM 764 N N . TYR A 1 93 ? 12.489 -2.882 -9.989 1.00 96.56 93 TYR A N 1
ATOM 765 C CA . TYR A 1 93 ? 12.900 -1.595 -9.422 1.00 96.56 93 TYR A CA 1
ATOM 766 C C . TYR A 1 93 ? 11.733 -0.891 -8.715 1.00 96.56 93 TYR A C 1
ATOM 768 O O . TYR A 1 93 ? 11.859 -0.515 -7.550 1.00 96.56 93 TYR A O 1
ATOM 776 N N . TYR A 1 94 ? 10.568 -0.792 -9.361 1.00 97.81 94 TYR A N 1
ATOM 777 C CA . TYR A 1 94 ? 9.405 -0.148 -8.746 1.00 97.81 94 TYR A CA 1
ATOM 778 C C . TYR A 1 94 ? 8.778 -0.951 -7.600 1.00 97.81 94 TYR A C 1
ATOM 780 O O . TYR A 1 94 ? 8.219 -0.345 -6.689 1.00 97.81 94 TYR A O 1
ATOM 788 N N . ALA A 1 95 ? 8.937 -2.279 -7.580 1.00 96.50 95 ALA A N 1
ATOM 789 C CA . ALA A 1 95 ? 8.584 -3.096 -6.419 1.00 96.50 95 ALA A CA 1
ATOM 790 C C . ALA A 1 95 ? 9.410 -2.706 -5.175 1.00 96.50 95 ALA A C 1
ATOM 792 O O . ALA A 1 95 ? 8.850 -2.489 -4.100 1.00 96.50 95 ALA A O 1
ATOM 793 N N . TYR A 1 96 ? 10.734 -2.546 -5.318 1.00 97.38 96 TYR A N 1
ATOM 794 C CA . TYR A 1 96 ? 11.584 -2.052 -4.223 1.00 97.38 96 TYR A CA 1
ATOM 795 C C . TYR A 1 96 ? 11.274 -0.602 -3.865 1.00 97.38 96 TYR A C 1
ATOM 797 O O . TYR A 1 96 ? 11.218 -0.266 -2.685 1.00 97.38 96 TYR A O 1
ATOM 805 N N . ARG A 1 97 ? 11.022 0.246 -4.868 1.00 98.31 97 ARG A N 1
ATOM 806 C CA . ARG A 1 97 ? 10.699 1.654 -4.636 1.00 98.31 97 ARG A CA 1
ATOM 807 C C . ARG A 1 97 ? 9.411 1.825 -3.830 1.00 98.31 97 ARG A C 1
ATOM 809 O O . ARG A 1 97 ? 9.365 2.688 -2.963 1.00 98.31 97 ARG A O 1
ATOM 816 N N . ALA A 1 98 ? 8.387 1.007 -4.081 1.00 98.31 98 ALA A N 1
ATOM 817 C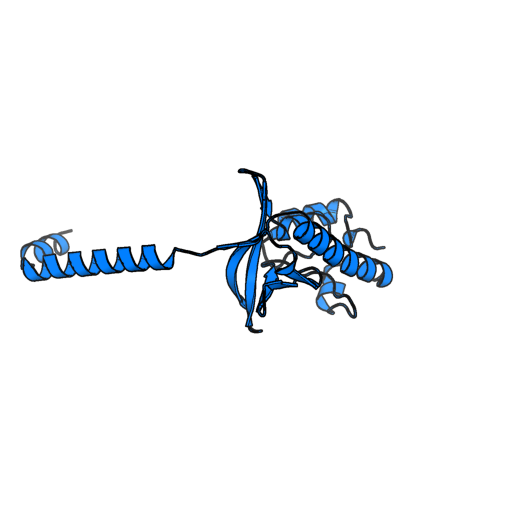 CA . ALA A 1 98 ? 7.147 1.022 -3.304 1.00 98.31 98 ALA A CA 1
ATOM 818 C C . ALA A 1 98 ? 7.405 0.721 -1.819 1.00 98.31 98 ALA A C 1
ATOM 820 O O . ALA A 1 98 ? 6.943 1.456 -0.948 1.00 98.31 98 ALA A O 1
ATOM 821 N N . LYS A 1 99 ? 8.206 -0.318 -1.544 1.00 97.88 99 LYS A N 1
ATOM 822 C CA . LYS A 1 99 ? 8.630 -0.678 -0.188 1.00 97.88 99 LYS A CA 1
ATOM 823 C C . LYS A 1 99 ? 9.401 0.459 0.493 1.00 97.88 99 LYS A C 1
ATOM 825 O O . LYS A 1 99 ? 9.038 0.854 1.593 1.00 97.88 99 LYS A O 1
ATOM 830 N N . GLU A 1 100 ? 10.410 1.010 -0.177 1.00 98.25 100 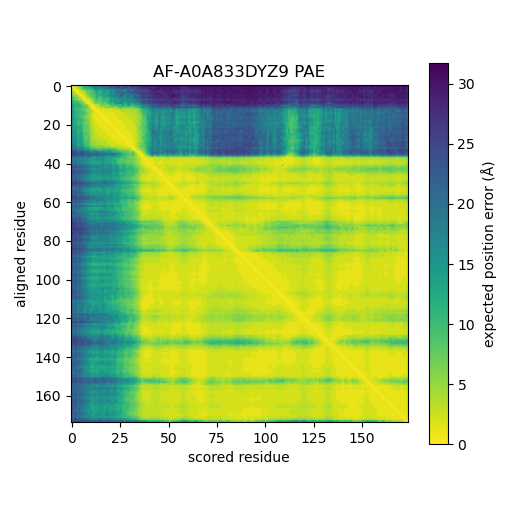GLU A N 1
ATOM 831 C CA . GLU A 1 100 ? 11.247 2.094 0.355 1.00 98.25 100 GLU A CA 1
ATOM 832 C C . GLU A 1 100 ? 10.428 3.357 0.666 1.00 98.25 100 GLU A C 1
ATOM 834 O O . GLU A 1 100 ? 10.628 4.007 1.689 1.00 98.25 100 GLU A O 1
ATOM 839 N N . VAL A 1 101 ? 9.471 3.708 -0.199 1.00 98.25 101 VAL A N 1
ATOM 840 C CA . VAL A 1 101 ? 8.562 4.837 0.040 1.00 98.25 101 VAL A CA 1
ATOM 841 C C . VAL A 1 101 ? 7.724 4.604 1.293 1.00 98.25 101 VAL A C 1
ATOM 843 O O . VAL A 1 101 ? 7.590 5.518 2.105 1.00 98.25 101 VA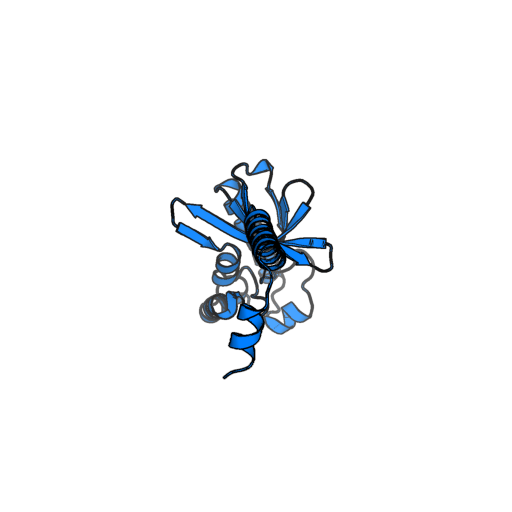L A O 1
ATOM 846 N N . LEU A 1 102 ? 7.188 3.396 1.476 1.00 97.81 102 LEU A N 1
ATOM 847 C CA . LEU A 1 102 ? 6.401 3.059 2.659 1.00 97.81 102 LEU A CA 1
ATOM 848 C C . LEU A 1 102 ? 7.256 3.087 3.937 1.00 97.81 102 LEU A C 1
ATOM 850 O O . LEU A 1 102 ? 6.829 3.662 4.936 1.00 97.81 102 LEU A O 1
ATOM 854 N N . GLU A 1 103 ? 8.479 2.549 3.886 1.00 97.81 103 GLU A N 1
ATOM 855 C CA . GLU A 1 103 ? 9.459 2.620 4.983 1.00 97.81 103 GLU A CA 1
ATOM 856 C C . GLU A 1 103 ? 9.768 4.071 5.351 1.00 97.81 103 GLU A C 1
ATOM 858 O O . GLU A 1 103 ? 9.703 4.451 6.519 1.00 97.81 103 GLU A O 1
ATOM 863 N N . ASN A 1 104 ? 10.032 4.914 4.352 1.00 97.56 104 ASN A N 1
ATOM 864 C CA . ASN A 1 104 ? 10.311 6.324 4.576 1.00 97.56 104 ASN A CA 1
ATOM 865 C C . ASN A 1 104 ? 9.115 7.054 5.207 1.00 97.56 104 ASN A C 1
ATOM 867 O O . ASN A 1 104 ? 9.304 7.883 6.092 1.00 97.56 104 ASN A O 1
ATOM 871 N N . ILE A 1 105 ? 7.882 6.747 4.798 1.00 96.75 105 ILE A N 1
ATOM 872 C CA . ILE A 1 105 ? 6.692 7.339 5.422 1.00 96.75 105 ILE A CA 1
ATOM 873 C C . ILE A 1 105 ? 6.588 6.900 6.892 1.00 96.75 105 ILE A C 1
ATOM 875 O O . ILE A 1 105 ? 6.378 7.737 7.766 1.00 96.75 105 ILE A O 1
ATOM 879 N N . PHE A 1 106 ? 6.772 5.614 7.185 1.00 96.56 106 PHE A N 1
ATOM 880 C CA . PHE A 1 106 ? 6.628 5.082 8.545 1.00 96.56 106 PHE A CA 1
ATOM 881 C C . PHE A 1 106 ? 7.730 5.551 9.500 1.00 96.56 106 PHE A C 1
ATOM 883 O O . PHE A 1 106 ? 7.476 5.713 10.689 1.00 96.56 106 PHE A O 1
ATOM 890 N N . ASN A 1 107 ? 8.929 5.824 8.984 1.00 96.44 107 ASN A N 1
ATOM 891 C CA . ASN A 1 107 ? 10.052 6.310 9.787 1.00 96.44 107 ASN A CA 1
ATOM 892 C C . ASN A 1 107 ? 9.958 7.801 10.140 1.00 96.44 107 ASN A C 1
ATOM 894 O O . ASN A 1 107 ? 10.613 8.242 11.079 1.00 96.44 107 ASN A O 1
ATOM 898 N N . ASN A 1 108 ? 9.178 8.586 9.390 1.00 94.75 108 ASN A N 1
ATOM 899 C CA . ASN A 1 108 ? 9.165 10.048 9.520 1.00 94.75 108 ASN A CA 1
ATOM 900 C C . ASN A 1 108 ? 7.827 10.628 9.997 1.00 94.75 108 ASN A C 1
ATOM 902 O O . ASN A 1 108 ? 7.759 11.821 10.294 1.00 94.75 108 ASN A O 1
ATOM 906 N N . TYR A 1 109 ? 6.758 9.829 10.062 1.00 94.69 109 TYR A N 1
ATOM 907 C CA . TYR A 1 109 ? 5.418 10.318 10.387 1.00 94.69 109 TYR A CA 1
ATOM 908 C C . TYR A 1 109 ? 4.668 9.384 11.336 1.00 94.69 109 TYR A C 1
ATOM 910 O O . TYR A 1 109 ? 4.808 8.167 11.269 1.00 94.69 109 TYR A O 1
ATOM 918 N N . CYS A 1 110 ? 3.778 9.958 12.151 1.00 95.12 110 CYS A N 1
ATOM 919 C CA . CYS A 1 110 ? 2.758 9.177 12.844 1.00 95.12 110 CYS A CA 1
ATOM 920 C C . CYS A 1 110 ? 1.758 8.591 11.839 1.00 95.12 110 CYS A C 1
ATOM 922 O O . CYS A 1 110 ? 1.222 9.302 10.980 1.00 95.12 110 CYS A O 1
ATOM 924 N N . ILE A 1 111 ? 1.467 7.304 11.993 1.00 97.25 111 ILE A N 1
ATOM 925 C CA . ILE A 1 111 ? 0.632 6.527 11.087 1.00 97.25 111 ILE A CA 1
ATOM 926 C C . ILE A 1 111 ? -0.690 6.195 11.760 1.00 97.25 111 ILE A C 1
ATOM 928 O O . ILE A 1 111 ? -0.741 5.524 12.789 1.00 97.25 111 ILE A O 1
ATOM 932 N N . LYS A 1 112 ? -1.786 6.639 11.151 1.00 96.50 112 LYS A N 1
ATOM 933 C CA . LYS A 1 112 ? -3.138 6.235 11.521 1.00 96.50 112 LYS A CA 1
ATOM 934 C C . LYS A 1 112 ? -3.521 4.987 10.730 1.00 96.50 112 LYS A C 1
ATOM 936 O O . LYS A 1 112 ? -3.544 5.012 9.502 1.00 96.50 112 LYS A O 1
ATOM 941 N N . ILE A 1 113 ? -3.873 3.919 11.436 1.00 96.88 113 ILE A N 1
ATOM 942 C CA . ILE A 1 113 ? -4.298 2.638 10.865 1.00 96.88 113 ILE A CA 1
ATOM 943 C C . ILE A 1 113 ? -5.779 2.460 11.181 1.00 96.88 113 ILE A C 1
ATOM 945 O O . ILE A 1 113 ? -6.132 2.261 12.339 1.00 96.88 113 ILE A O 1
ATOM 949 N N . GLU A 1 114 ? -6.642 2.544 10.173 1.00 96.19 114 GLU A N 1
ATOM 950 C CA . GLU A 1 114 ? -8.084 2.313 10.290 1.00 96.19 114 GLU A CA 1
ATOM 951 C C . GLU A 1 114 ? -8.432 0.877 9.882 1.00 96.19 114 GLU A C 1
ATOM 953 O O . GLU A 1 114 ? -8.273 0.491 8.724 1.00 96.19 114 GLU A O 1
ATOM 958 N N . PHE A 1 115 ? -8.923 0.083 10.829 1.00 95.31 115 PHE A N 1
ATOM 959 C CA . PHE A 1 115 ? -9.223 -1.333 10.654 1.00 95.31 115 PHE A CA 1
ATOM 960 C C . PHE A 1 115 ? -10.524 -1.547 9.873 1.00 95.31 115 PHE A C 1
ATOM 962 O O . PHE A 1 115 ? -11.582 -1.041 10.243 1.00 95.31 115 PHE A O 1
ATOM 969 N N . LEU A 1 116 ? -10.454 -2.363 8.818 1.00 94.19 116 LEU A N 1
ATOM 970 C CA 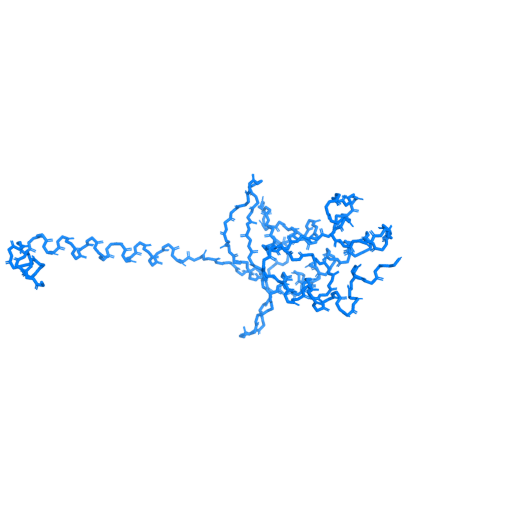. LEU A 1 116 ? -11.603 -2.736 7.986 1.00 94.19 116 LEU A CA 1
ATOM 971 C C . LEU A 1 116 ? -12.039 -4.193 8.170 1.00 94.19 116 LEU A C 1
ATOM 973 O O . LEU A 1 116 ? -13.167 -4.543 7.834 1.00 94.19 116 LEU A O 1
ATOM 977 N N . GLY A 1 117 ? -11.152 -5.052 8.674 1.00 93.75 117 GLY A N 1
ATOM 978 C CA . GLY A 1 117 ? -11.429 -6.470 8.876 1.00 93.75 117 GLY A CA 1
ATOM 979 C C . GLY A 1 117 ? -10.190 -7.323 8.649 1.00 93.75 117 GLY A C 1
ATOM 980 O O . GLY A 1 117 ? -9.070 -6.883 8.903 1.00 93.75 117 GLY A O 1
ATOM 981 N N . HIS A 1 118 ? -10.395 -8.543 8.159 1.00 94.88 118 HIS A N 1
ATOM 982 C CA . HIS A 1 118 ? -9.320 -9.468 7.815 1.00 94.88 118 HIS A CA 1
ATOM 983 C C . HIS A 1 118 ? -9.537 -10.040 6.419 1.00 94.88 118 HIS A C 1
ATOM 985 O O . HIS A 1 118 ? -10.676 -10.220 5.986 1.00 94.88 118 HIS A O 1
ATOM 991 N N . ASP A 1 119 ? -8.450 -10.345 5.719 1.00 93.12 119 ASP A N 1
ATOM 992 C CA . ASP A 1 119 ? -8.535 -11.124 4.489 1.00 93.12 119 ASP A CA 1
ATOM 993 C C . ASP A 1 119 ? -8.559 -12.635 4.766 1.00 93.12 119 ASP A C 1
ATOM 995 O O . ASP A 1 119 ? -8.363 -13.099 5.891 1.00 93.12 119 ASP A O 1
ATOM 999 N N . LYS A 1 120 ? -8.762 -13.432 3.712 1.00 92.88 120 LYS A N 1
ATOM 1000 C CA . LYS A 1 120 ? -8.798 -14.904 3.792 1.00 92.88 120 LYS A CA 1
ATOM 1001 C C . LYS A 1 120 ? -7.493 -15.556 4.279 1.00 92.88 120 LYS A C 1
ATOM 1003 O O . LYS A 1 120 ? -7.483 -16.754 4.533 1.00 92.88 120 LYS A O 1
ATOM 1008 N N . TYR A 1 121 ? -6.398 -14.800 4.362 1.00 92.00 121 TYR A N 1
ATOM 1009 C CA . TYR A 1 121 ? -5.099 -15.257 4.860 1.00 92.00 121 TYR A CA 1
ATOM 1010 C C . TYR A 1 121 ? -4.857 -14.836 6.318 1.00 92.00 121 TYR A C 1
ATOM 1012 O O . TYR A 1 121 ? -3.771 -15.067 6.850 1.00 92.00 121 TYR A O 1
ATOM 1020 N N . GLY A 1 122 ? -5.844 -14.204 6.963 1.00 93.25 122 GLY A N 1
ATOM 1021 C CA . GLY A 1 122 ? -5.763 -13.741 8.346 1.00 93.25 122 GLY A CA 1
ATOM 1022 C C . GLY A 1 122 ? -4.949 -12.459 8.530 1.00 93.25 122 GLY A C 1
ATOM 1023 O O . GLY A 1 122 ? -4.613 -12.120 9.664 1.00 93.25 122 GLY A O 1
ATOM 1024 N N . ARG A 1 123 ? -4.614 -11.737 7.449 1.00 96.69 123 ARG A N 1
ATOM 1025 C CA . ARG A 1 123 ? -3.996 -10.407 7.556 1.00 96.69 123 ARG A CA 1
ATOM 1026 C C . ARG A 1 123 ? -5.067 -9.393 7.919 1.00 96.69 123 ARG A C 1
ATOM 1028 O O . ARG A 1 123 ? -6.175 -9.461 7.392 1.00 96.69 123 ARG A O 1
ATOM 1035 N N . ILE A 1 124 ? -4.718 -8.433 8.766 1.00 97.00 124 ILE A N 1
ATOM 1036 C CA . ILE A 1 124 ? -5.562 -7.267 9.022 1.00 97.00 124 ILE A CA 1
ATOM 1037 C C . ILE A 1 124 ? -5.651 -6.466 7.719 1.00 97.00 124 ILE A C 1
ATOM 1039 O O . ILE A 1 124 ? -4.624 -6.159 7.115 1.00 97.00 124 ILE A O 1
ATOM 1043 N N . LEU A 1 125 ? -6.861 -6.121 7.290 1.00 97.00 125 LEU A N 1
ATOM 1044 C CA . LEU A 1 125 ? -7.097 -5.157 6.218 1.00 97.00 125 LEU A CA 1
ATOM 1045 C C . LEU A 1 125 ? -7.327 -3.784 6.838 1.00 97.00 125 LEU A C 1
ATOM 1047 O O . LEU A 1 125 ? -8.181 -3.646 7.716 1.00 97.00 125 LEU A O 1
ATOM 1051 N N . ALA A 1 126 ? -6.587 -2.780 6.376 1.00 97.44 126 ALA A N 1
ATOM 1052 C CA . ALA A 1 126 ? -6.688 -1.432 6.919 1.00 97.44 126 ALA A CA 1
ATOM 1053 C C . ALA A 1 126 ? -6.542 -0.345 5.852 1.00 97.44 126 ALA A C 1
ATOM 1055 O O . ALA A 1 126 ? -5.826 -0.527 4.866 1.00 97.44 126 ALA A O 1
ATOM 1056 N N . ARG A 1 127 ? -7.178 0.809 6.080 1.00 97.62 127 ARG A N 1
ATOM 1057 C CA . ARG A 1 127 ? -6.759 2.065 5.445 1.00 97.62 127 ARG A CA 1
ATOM 1058 C C . ARG A 1 127 ? -5.668 2.697 6.290 1.00 97.62 127 ARG A C 1
ATOM 1060 O O . ARG A 1 127 ? -5.724 2.642 7.517 1.00 97.62 127 ARG A O 1
ATOM 1067 N N . VAL A 1 128 ? -4.667 3.267 5.637 1.00 98.12 128 VAL A N 1
ATOM 1068 C CA . VAL A 1 128 ? -3.472 3.770 6.312 1.00 98.12 128 VAL A CA 1
ATOM 1069 C C . VAL A 1 128 ? -3.259 5.210 5.899 1.00 98.12 128 VAL A C 1
ATOM 1071 O O . VAL A 1 128 ? -3.247 5.526 4.710 1.00 98.12 128 VAL A O 1
ATOM 1074 N N . TYR A 1 129 ? -3.103 6.074 6.891 1.00 97.94 129 TYR A N 1
ATOM 1075 C CA . TYR A 1 129 ? -2.982 7.506 6.692 1.00 97.94 129 TYR A CA 1
ATOM 1076 C C . TYR A 1 129 ? -1.759 8.047 7.417 1.00 97.94 129 TYR A C 1
ATOM 1078 O O . TYR A 1 129 ? -1.475 7.628 8.539 1.00 97.94 129 TYR A O 1
ATOM 1086 N N . ASN A 1 130 ? -1.090 9.032 6.824 1.00 95.31 130 ASN A N 1
ATOM 1087 C CA . ASN A 1 130 ? -0.295 9.981 7.601 1.00 95.31 130 ASN A CA 1
ATOM 1088 C C . ASN A 1 130 ? -1.162 11.219 7.846 1.00 95.31 130 ASN A C 1
ATOM 1090 O O . ASN A 1 130 ? -1.898 11.635 6.955 1.00 95.31 130 ASN A O 1
ATOM 1094 N N . CYS A 1 131 ? -1.136 11.781 9.051 1.00 91.94 131 CYS A N 1
ATOM 1095 C CA . CYS A 1 131 ? -1.897 12.991 9.352 1.00 91.94 131 CYS A CA 1
ATOM 1096 C C . CYS A 1 131 ? -0.970 14.049 9.945 1.00 91.94 131 CYS A C 1
ATOM 1098 O O . CYS A 1 131 ? -0.194 13.769 10.857 1.00 91.94 131 CYS A O 1
ATOM 1100 N N . THR A 1 132 ? -1.052 15.273 9.433 1.00 86.62 132 THR A N 1
ATOM 1101 C CA . THR A 1 132 ? -0.340 16.442 9.954 1.00 86.62 132 THR A CA 1
ATOM 1102 C C . THR A 1 132 ? -1.369 17.520 10.269 1.00 86.62 132 THR A C 1
ATOM 1104 O O . THR A 1 132 ? -1.972 18.114 9.374 1.00 86.62 132 THR A O 1
ATOM 1107 N N . GLY A 1 133 ? -1.622 17.733 11.563 1.00 85.94 133 GLY A N 1
ATOM 1108 C CA . GLY A 1 133 ? -2.758 18.538 12.013 1.00 85.94 133 GLY A CA 1
ATOM 1109 C C . GLY A 1 133 ? -4.083 17.935 11.534 1.00 85.94 133 GLY A C 1
ATOM 1110 O O . GLY A 1 133 ? -4.344 16.754 11.752 1.00 85.94 133 GLY A O 1
ATOM 1111 N N . ASN A 1 134 ? -4.899 18.739 10.849 1.00 86.50 134 ASN A N 1
ATOM 1112 C CA . ASN A 1 134 ? -6.212 18.326 10.334 1.00 86.50 134 ASN A CA 1
ATOM 1113 C C . ASN A 1 134 ? -6.170 17.737 8.913 1.00 86.50 134 ASN A C 1
ATOM 1115 O O . ASN A 1 134 ? -7.217 17.442 8.341 1.00 86.50 134 ASN A O 1
ATOM 1119 N N . ILE A 1 135 ? -4.983 17.602 8.319 1.00 91.06 135 ILE A N 1
ATOM 1120 C CA . ILE A 1 135 ? -4.806 17.088 6.960 1.00 91.06 135 ILE A CA 1
ATOM 1121 C C . ILE A 1 135 ? -4.310 15.652 7.059 1.00 91.06 135 ILE A C 1
ATOM 1123 O O . ILE A 1 135 ? -3.319 15.394 7.738 1.00 91.06 135 ILE A O 1
ATOM 1127 N N . CYS A 1 136 ? -4.976 14.731 6.365 1.00 93.56 136 CYS A N 1
ATOM 1128 C CA . CYS A 1 136 ? -4.565 13.335 6.278 1.00 93.56 136 CYS A CA 1
ATOM 1129 C C . CYS A 1 136 ? -4.348 12.930 4.820 1.00 93.56 136 CYS A C 1
ATOM 1131 O O . CYS A 1 136 ? -5.199 13.191 3.972 1.00 93.56 136 CYS A O 1
ATOM 1133 N N . THR A 1 137 ? -3.238 12.252 4.551 1.00 97.00 137 THR A N 1
ATOM 1134 C CA . THR A 1 137 ? -2.936 11.645 3.251 1.00 97.00 137 THR A CA 1
ATOM 1135 C C . THR A 1 137 ? -3.267 10.162 3.315 1.00 97.00 137 THR A C 1
ATOM 1137 O O . THR A 1 137 ? -2.746 9.467 4.186 1.00 97.00 137 THR A O 1
ATOM 1140 N N . ASP A 1 138 ? -4.099 9.663 2.398 1.00 98.06 138 ASP A N 1
ATOM 1141 C CA . ASP A 1 138 ? -4.288 8.221 2.200 1.00 98.06 138 ASP A CA 1
ATOM 1142 C C . ASP A 1 138 ? -3.040 7.642 1.518 1.00 98.06 138 ASP A C 1
ATOM 1144 O O . ASP A 1 138 ? -2.722 7.969 0.372 1.00 98.06 138 ASP A O 1
ATOM 1148 N N . ILE A 1 139 ? -2.306 6.793 2.239 1.00 98.44 139 ILE A N 1
ATOM 1149 C CA . ILE A 1 139 ? -1.053 6.211 1.750 1.00 98.44 139 ILE A CA 1
ATOM 1150 C C . ILE A 1 139 ? -1.323 5.217 0.613 1.00 98.44 139 ILE A C 1
ATOM 1152 O O . ILE A 1 139 ? -0.532 5.142 -0.326 1.00 98.44 139 ILE A O 1
ATOM 1156 N N . GLY A 1 140 ? -2.445 4.493 0.649 1.00 98.44 140 GLY A N 1
ATOM 1157 C CA . GLY A 1 140 ? -2.834 3.590 -0.433 1.00 98.44 140 GLY A CA 1
ATOM 1158 C C . GLY A 1 140 ? -3.086 4.353 -1.731 1.00 98.44 140 GLY A C 1
ATOM 1159 O O . GLY A 1 140 ? -2.521 4.010 -2.772 1.00 98.44 140 GLY A O 1
ATOM 1160 N N . GLU A 1 141 ? -3.852 5.444 -1.655 1.00 98.56 141 GLU A N 1
ATOM 1161 C CA . GLU A 1 141 ? -4.076 6.327 -2.805 1.00 98.56 141 GLU A CA 1
ATOM 1162 C C . GLU A 1 141 ? -2.767 6.939 -3.312 1.00 98.56 141 GLU A C 1
ATOM 1164 O O . GLU A 1 141 ? -2.511 6.939 -4.517 1.00 98.56 141 GLU A O 1
ATOM 1169 N N . TYR A 1 142 ? -1.909 7.412 -2.402 1.00 98.50 142 TYR A N 1
ATOM 1170 C CA . TYR A 1 142 ? -0.611 7.990 -2.740 1.00 98.50 142 TYR A CA 1
ATOM 1171 C C . TYR A 1 142 ? 0.273 7.009 -3.523 1.00 98.50 142 TYR A C 1
ATOM 1173 O O . TYR A 1 142 ? 0.847 7.379 -4.551 1.00 98.50 142 TYR A O 1
ATOM 1181 N N . LEU A 1 143 ? 0.365 5.748 -3.089 1.00 98.69 143 LEU A N 1
ATOM 1182 C CA . LEU A 1 143 ? 1.141 4.727 -3.799 1.00 98.69 143 LEU A CA 1
ATOM 1183 C C . LEU A 1 143 ? 0.591 4.487 -5.214 1.00 98.69 143 LEU A C 1
ATOM 1185 O O . LEU A 1 143 ? 1.363 4.399 -6.172 1.00 98.69 143 LEU A O 1
ATOM 1189 N N . VAL A 1 144 ? -0.732 4.442 -5.379 1.00 98.75 144 VAL A N 1
ATOM 1190 C CA . VAL A 1 144 ? -1.369 4.271 -6.695 1.00 98.75 144 VAL A CA 1
ATOM 1191 C C . VAL A 1 144 ? -1.150 5.496 -7.591 1.00 98.75 144 VAL A C 1
ATOM 1193 O O . VAL A 1 144 ? -0.774 5.341 -8.755 1.00 98.75 144 VAL A O 1
ATOM 1196 N N . LEU A 1 145 ? -1.321 6.713 -7.058 1.00 98.62 145 LEU A N 1
ATOM 1197 C CA . LEU A 1 145 ? -1.112 7.982 -7.773 1.00 98.62 145 LEU A CA 1
ATOM 1198 C C . LEU A 1 145 ? 0.299 8.102 -8.358 1.00 98.62 145 LEU A C 1
ATOM 1200 O O . LEU A 1 145 ? 0.475 8.676 -9.432 1.00 98.62 145 LEU A O 1
ATOM 1204 N N . ASN A 1 146 ? 1.293 7.545 -7.667 1.00 98.69 146 ASN A N 1
ATOM 1205 C CA . ASN A 1 146 ? 2.695 7.579 -8.077 1.00 98.69 146 ASN A CA 1
ATOM 1206 C C . ASN A 1 146 ? 3.117 6.367 -8.927 1.00 98.69 146 ASN A C 1
ATOM 1208 O O . ASN A 1 146 ? 4.295 6.230 -9.255 1.00 98.69 146 ASN A O 1
ATOM 1212 N N . GLY A 1 147 ? 2.181 5.484 -9.300 1.00 98.31 147 GLY A N 1
ATOM 1213 C CA . GLY A 1 147 ? 2.482 4.283 -10.083 1.00 98.31 147 GLY A CA 1
ATOM 1214 C C . GLY A 1 147 ? 3.354 3.279 -9.326 1.00 98.31 147 GLY A C 1
ATOM 1215 O O . GLY A 1 147 ? 4.209 2.634 -9.928 1.00 98.31 147 GLY A O 1
ATOM 1216 N N . LEU A 1 148 ? 3.180 3.180 -8.007 1.00 98.50 148 LEU A N 1
ATOM 1217 C CA . LEU A 1 148 ? 3.873 2.221 -7.139 1.00 98.50 148 LEU A CA 1
ATOM 1218 C C . LEU A 1 148 ? 2.978 1.033 -6.760 1.00 98.50 148 LEU A C 1
ATOM 1220 O O . LEU A 1 148 ? 3.488 -0.017 -6.379 1.00 98.50 148 LEU A O 1
ATOM 1224 N N . ALA A 1 149 ? 1.660 1.170 -6.923 1.00 98.25 149 ALA A N 1
ATOM 1225 C CA . ALA A 1 149 ? 0.682 0.111 -6.707 1.00 98.25 149 ALA A CA 1
ATOM 1226 C C . ALA A 1 149 ? -0.425 0.123 -7.776 1.00 98.25 149 ALA A C 1
ATOM 1228 O O . ALA A 1 149 ? -0.695 1.147 -8.406 1.00 98.25 149 ALA A O 1
ATOM 1229 N N . ILE A 1 150 ? -1.074 -1.024 -7.962 1.00 97.62 150 ILE A N 1
ATOM 1230 C CA . ILE A 1 150 ? -2.299 -1.192 -8.752 1.00 97.62 150 ILE A CA 1
ATOM 1231 C C . ILE A 1 150 ? -3.507 -0.987 -7.831 1.00 97.62 150 ILE A C 1
ATOM 1233 O O . ILE A 1 150 ? -3.499 -1.480 -6.702 1.00 97.62 150 ILE A O 1
ATOM 1237 N N . SER A 1 151 ? -4.559 -0.309 -8.306 1.00 97.50 151 SER A N 1
ATOM 1238 C CA . SER A 1 151 ? -5.826 -0.220 -7.572 1.00 97.50 151 SER A CA 1
ATOM 1239 C C . SER A 1 151 ? -6.599 -1.532 -7.701 1.00 97.50 151 SER A C 1
ATOM 1241 O O . SER A 1 151 ? -6.846 -2.022 -8.802 1.00 97.50 151 SER A O 1
ATOM 1243 N N . PHE A 1 152 ? -7.060 -2.081 -6.580 1.00 90.44 152 PHE A N 1
ATOM 1244 C CA . PHE A 1 152 ? -7.966 -3.223 -6.573 1.00 90.44 152 PHE A CA 1
ATOM 1245 C C . PHE A 1 152 ? -9.428 -2.757 -6.538 1.00 90.44 152 PHE A C 1
ATOM 1247 O O . PHE A 1 152 ? -9.848 -2.017 -5.639 1.00 90.44 152 PHE A O 1
ATOM 1254 N N . GLY A 1 153 ? -10.215 -3.210 -7.518 1.00 87.50 153 GLY A N 1
ATOM 1255 C CA . GLY A 1 153 ? -11.603 -2.785 -7.698 1.00 87.50 153 GLY A CA 1
ATOM 1256 C C . GLY A 1 153 ? -11.715 -1.284 -7.980 1.00 87.50 153 GLY A C 1
ATOM 1257 O O . GLY A 1 153 ? -10.877 -0.699 -8.664 1.00 87.50 153 GLY A O 1
ATOM 1258 N N . ASP A 1 154 ? -12.749 -0.650 -7.429 1.00 89.69 154 ASP A N 1
ATOM 1259 C CA . ASP A 1 154 ? -13.016 0.778 -7.628 1.00 89.69 154 ASP A CA 1
ATOM 1260 C C . ASP A 1 154 ? -12.273 1.713 -6.655 1.00 89.69 154 ASP A C 1
ATOM 1262 O O . ASP A 1 154 ? -12.395 2.930 -6.796 1.00 89.69 154 ASP A O 1
ATOM 1266 N N . THR A 1 155 ? -11.502 1.177 -5.696 1.00 94.88 155 THR A N 1
ATOM 1267 C CA . THR A 1 155 ? -10.990 1.928 -4.531 1.00 94.88 155 THR A CA 1
ATOM 1268 C C . THR A 1 155 ? -10.193 3.179 -4.913 1.00 94.88 155 THR A C 1
ATOM 1270 O O . THR A 1 155 ? -10.507 4.264 -4.435 1.00 94.88 155 THR A O 1
ATOM 1273 N N . TYR A 1 156 ? -9.214 3.050 -5.816 1.00 98.00 156 TYR A N 1
ATOM 1274 C CA . TYR A 1 156 ? -8.313 4.134 -6.229 1.00 98.00 156 TYR A CA 1
ATOM 1275 C C . TYR A 1 156 ? -8.228 4.259 -7.762 1.00 98.00 156 TYR A C 1
ATOM 1277 O O . TYR A 1 156 ? -7.195 4.606 -8.337 1.00 98.00 156 TYR A O 1
ATOM 1285 N N . LYS A 1 157 ? -9.334 3.989 -8.472 1.00 97.38 157 LYS A N 1
ATOM 1286 C CA . LYS A 1 157 ? -9.352 3.943 -9.951 1.00 97.38 157 LYS A CA 1
ATOM 1287 C C . LYS A 1 157 ? -8.959 5.256 -10.631 1.00 97.38 157 LYS A C 1
ATOM 1289 O O . LYS A 1 157 ? -8.408 5.250 -11.733 1.00 97.38 157 LYS A O 1
ATOM 1294 N N . TYR A 1 158 ? -9.288 6.391 -10.011 1.00 97.94 158 TYR A N 1
ATOM 1295 C CA . TYR A 1 158 ? -8.956 7.708 -10.554 1.00 97.94 158 TYR A CA 1
ATOM 1296 C C . TYR A 1 158 ? -7.460 7.981 -10.435 1.00 97.94 158 TYR A C 1
ATOM 1298 O O . TYR A 1 158 ? -6.851 8.416 -11.414 1.00 97.94 158 TYR A O 1
ATOM 1306 N N . ALA A 1 159 ? -6.873 7.636 -9.287 1.00 98.56 159 ALA A N 1
ATOM 1307 C CA . ALA A 1 159 ? -5.440 7.700 -9.057 1.00 98.56 159 ALA A CA 1
ATOM 1308 C C . ALA A 1 159 ? -4.664 6.850 -10.066 1.00 98.56 159 ALA A C 1
ATOM 1310 O O . ALA A 1 159 ? -3.730 7.333 -10.707 1.00 98.56 159 ALA A O 1
ATOM 1311 N N . GLU A 1 160 ? -5.105 5.613 -10.294 1.00 98.38 160 GLU A N 1
ATOM 1312 C CA . GLU A 1 160 ? -4.423 4.726 -11.233 1.00 98.38 160 GLU A CA 1
ATOM 1313 C C . GLU A 1 160 ? -4.522 5.247 -12.670 1.00 98.38 160 GLU A C 1
ATOM 1315 O O . GLU A 1 160 ? -3.536 5.278 -13.408 1.00 98.38 160 GLU A O 1
ATOM 1320 N N . ARG A 1 161 ? -5.708 5.719 -13.078 1.00 98.25 161 ARG A N 1
ATOM 1321 C CA . ARG A 1 161 ? -5.906 6.330 -14.399 1.00 98.25 161 ARG A CA 1
ATOM 1322 C C . ARG A 1 161 ? -4.998 7.542 -14.597 1.00 98.25 161 ARG A C 1
ATOM 1324 O O . ARG A 1 161 ? -4.495 7.744 -15.703 1.00 98.25 161 ARG A O 1
ATOM 1331 N N . PHE A 1 162 ? -4.808 8.349 -13.556 1.00 98.62 162 PHE A N 1
ATOM 1332 C CA . PHE A 1 162 ? -3.883 9.475 -13.582 1.00 98.62 162 PHE A CA 1
ATOM 1333 C C . PHE A 1 162 ? -2.436 9.001 -13.777 1.00 98.62 162 PHE A C 1
ATOM 1335 O O . PHE A 1 162 ? -1.791 9.436 -14.732 1.00 98.62 162 PHE A O 1
ATOM 1342 N N . ALA A 1 163 ? -1.966 8.061 -12.950 1.00 98.50 163 ALA A N 1
ATOM 1343 C CA . ALA A 1 163 ? -0.609 7.519 -13.020 1.00 98.50 163 ALA A CA 1
ATOM 1344 C C . ALA A 1 163 ? -0.298 6.903 -14.393 1.00 98.50 163 ALA A C 1
ATOM 1346 O O . ALA A 1 163 ? 0.742 7.196 -14.983 1.00 98.50 163 ALA A O 1
ATOM 1347 N N . ARG A 1 164 ? -1.244 6.132 -14.948 1.00 97.56 164 ARG A N 1
ATOM 1348 C CA . ARG A 1 164 ? -1.162 5.554 -16.299 1.00 97.56 164 ARG A CA 1
ATOM 1349 C C . ARG A 1 164 ? -1.013 6.621 -17.376 1.00 97.56 164 ARG A C 1
ATOM 1351 O O . ARG A 1 164 ? -0.095 6.559 -18.180 1.00 97.56 164 ARG A O 1
ATOM 1358 N N . ARG A 1 165 ? -1.899 7.625 -17.390 1.00 98.19 165 ARG A N 1
ATOM 1359 C CA . ARG A 1 165 ? -1.880 8.704 -18.400 1.00 98.19 165 ARG A CA 1
ATOM 1360 C C . ARG A 1 165 ? -0.600 9.530 -18.360 1.00 98.19 165 ARG A C 1
ATOM 1362 O O . ARG A 1 165 ? -0.207 10.092 -19.375 1.00 98.19 165 ARG A O 1
ATOM 1369 N N . ARG A 1 166 ? 0.011 9.641 -17.183 1.00 98.25 166 ARG A N 1
ATOM 1370 C CA . ARG A 1 166 ? 1.249 10.389 -16.959 1.00 98.25 166 ARG A CA 1
ATOM 1371 C C . ARG A 1 166 ? 2.504 9.521 -17.057 1.00 98.25 166 ARG A C 1
ATOM 1373 O O . ARG A 1 166 ? 3.588 10.063 -16.882 1.00 98.25 166 ARG A O 1
ATOM 1380 N N . ASN A 1 167 ? 2.370 8.222 -17.346 1.00 97.31 167 ASN A N 1
ATOM 1381 C CA . ASN A 1 167 ? 3.468 7.254 -17.337 1.00 97.31 167 ASN A CA 1
ATOM 1382 C C . ASN A 1 167 ? 4.314 7.353 -16.054 1.00 97.31 167 ASN A C 1
ATOM 1384 O O . ASN A 1 167 ? 5.533 7.457 -16.118 1.00 97.31 167 ASN A O 1
ATOM 1388 N N . LEU A 1 168 ? 3.672 7.368 -14.884 1.00 98.44 168 LEU A N 1
ATOM 1389 C CA . LEU A 1 168 ? 4.366 7.424 -13.593 1.00 98.44 168 LEU A CA 1
ATOM 1390 C C . LEU A 1 168 ? 4.721 6.030 -13.085 1.00 98.44 168 LEU A C 1
ATOM 1392 O O . LEU A 1 168 ? 4.010 5.060 -13.344 1.00 98.44 168 LEU A O 1
ATOM 1396 N N . GLY A 1 169 ? 5.799 5.937 -12.310 1.00 98.19 169 GLY A N 1
ATOM 1397 C CA . GLY A 1 169 ? 6.187 4.688 -11.668 1.00 98.19 169 GLY A CA 1
ATOM 1398 C C . GLY A 1 169 ? 6.359 3.550 -12.676 1.00 98.19 169 GLY A C 1
ATOM 1399 O O . GLY A 1 169 ? 6.887 3.758 -13.772 1.00 98.19 169 GLY A O 1
ATOM 1400 N N . PHE A 1 170 ? 5.850 2.360 -12.355 1.00 97.44 170 PHE A N 1
ATOM 1401 C CA . PHE A 1 170 ? 5.969 1.201 -13.244 1.00 97.44 170 PHE A CA 1
ATOM 1402 C C . PHE A 1 170 ? 5.223 1.353 -14.581 1.00 97.44 170 PHE A C 1
ATOM 1404 O O . PHE A 1 170 ? 5.496 0.600 -15.517 1.00 97.44 170 PHE A O 1
ATOM 1411 N N . TRP A 1 171 ? 4.324 2.336 -14.726 1.00 97.56 171 TRP A N 1
ATOM 1412 C CA . TRP A 1 171 ? 3.686 2.640 -16.013 1.00 97.56 171 TRP A CA 1
ATOM 1413 C C . TRP A 1 171 ? 4.684 3.178 -17.047 1.00 97.56 171 TRP A C 1
ATOM 1415 O O . TRP A 1 171 ? 4.465 3.011 -18.247 1.00 97.56 171 TRP A O 1
ATOM 1425 N N . SER A 1 172 ? 5.801 3.756 -16.588 1.00 97.00 172 SER A N 1
ATOM 1426 C CA . SER A 1 172 ? 6.907 4.223 -17.435 1.00 97.00 172 SER A CA 1
ATOM 1427 C C . SER A 1 172 ? 7.783 3.101 -17.994 1.00 97.00 172 SER A C 1
ATOM 1429 O O . SER A 1 172 ? 8.566 3.345 -18.910 1.00 97.00 172 SER A O 1
ATOM 1431 N N . CYS A 1 173 ? 7.670 1.879 -17.460 1.00 95.31 173 CYS A N 1
ATOM 1432 C CA . CYS A 1 173 ? 8.488 0.761 -17.906 1.00 95.31 173 CYS A CA 1
ATOM 1433 C C . CYS A 1 173 ? 8.201 0.457 -19.377 1.00 95.31 173 CYS A C 1
ATOM 1435 O O . CYS A 1 173 ? 7.065 0.143 -19.729 1.00 95.31 173 CYS A O 1
ATOM 1437 N N . ASN A 1 174 ? 9.229 0.520 -20.217 1.00 85.06 174 ASN A N 1
ATOM 1438 C CA . ASN A 1 174 ? 9.177 0.168 -21.635 1.00 85.06 174 ASN A CA 1
ATOM 1439 C C . ASN A 1 174 ? 10.109 -1.008 -21.911 1.00 85.06 174 ASN A C 1
ATOM 1441 O O . ASN A 1 174 ? 11.174 -1.080 -21.252 1.00 85.06 174 ASN A O 1
#

pLDDT: mean 91.14, std 11.21, range [50.16, 98.75]

Secondary structure (DSSP, 8-state):
--HHHHHHHT--HHHHHHHHHHHHHHHHHHHHHTTTSEEEE--GGGEEE-SSSEEEETTEEEEETTEEEPPSS---HHHHHHHT---HHHHHHHHHHHHHHHHHHHHHS-EEEEEEEE-TTSPEEEEEEEEETTEEEEHHHHHHHTTSEEEPTTTTHHHHHHHHHTT-GGGG--

Solvent-accessible surface area (backbone atoms only — not comparable to full-atom values): 9333 Å² total; per-residue (Å²): 144,66,69,70,67,55,56,63,74,71,55,49,72,67,59,53,52,49,53,52,52,52,53,51,50,51,51,51,50,55,56,59,71,62,66,73,52,54,50,75,45,67,60,38,90,49,52,47,71,75,46,44,46,33,29,26,52,72,97,42,50,36,31,44,50,46,52,46,42,51,43,80,83,68,68,55,72,65,56,42,65,73,70,69,52,83,39,60,68,50,42,34,50,31,13,52,48,24,26,52,52,51,45,53,48,44,69,75,40,42,35,36,42,34,62,76,51,64,49,100,85,70,32,36,26,23,51,42,29,42,57,63,87,94,48,69,47,52,49,54,50,50,35,14,40,49,20,33,28,45,46,41,76,77,71,30,46,68,34,32,54,48,9,54,78,67,41,25,50,46,56,53,42,108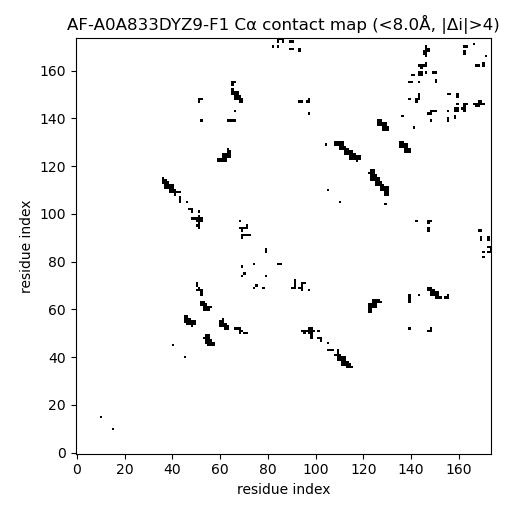

Radius of gyration: 23.36 Å; Cα contacts (8 Å, |Δi|>4): 259; chains: 1; bounding box: 70×34×54 Å

Nearest PDB structures (foldseek):
  4qmg-assembly1_A  TM=7.223E-01  e=9.135E-06  Homo sapiens
  4qmg-assembly5_E  TM=7.069E-01  e=4.561E-05  Homo sapiens
  4qmg-assembly4_D  TM=6.840E-01  e=2.171E-05  Homo sapiens
  4qmg-assembly2_B  TM=6.542E-01  e=1.498E-05  Homo sapiens
  4qmg-assembly3_C  TM=6.797E-01  e=4.852E-05  Homo sapiens